Protein AF-X1Q8V0-F1 (afdb_monomer_lite)

Secondary structure (DSSP, 8-state):
------EEEEGGGTEEEE-S---S---------SSSPP----HHHHHHHHTTSPPPHHHHHHHHHHHH---HHHHHHHTTSHHHHHHHHHHHHH-----PPP----

Radius of gyration: 25.32 Å; chains: 1; bounding box: 40×57×65 Å

Structure (mmCIF, N/CA/C/O backbone):
data_AF-X1Q8V0-F1
#
_entry.id   AF-X1Q8V0-F1
#
loop_
_atom_site.group_PDB
_atom_site.id
_atom_site.type_symbol
_atom_site.label_atom_id
_atom_site.label_alt_id
_atom_site.label_comp_id
_atom_site.label_asym_id
_atom_site.label_entity_id
_atom_site.label_seq_id
_atom_site.pdbx_PDB_ins_code
_atom_site.Cartn_x
_atom_site.Cartn_y
_atom_site.Cartn_z
_atom_site.occupancy
_atom_site.B_iso_or_equiv
_atom_site.auth_seq_id
_atom_site.auth_comp_id
_atom_site.auth_asym_id
_atom_site.auth_atom_id
_atom_site.pdbx_PDB_model_num
ATOM 1 N N . TRP A 1 1 ? 6.215 9.366 -37.562 1.00 44.03 1 TRP A N 1
ATOM 2 C CA . TRP A 1 1 ? 7.404 10.053 -37.016 1.00 44.03 1 TRP A CA 1
ATOM 3 C C . TRP A 1 1 ? 8.427 9.012 -36.554 1.00 44.03 1 TRP A C 1
ATOM 5 O O . TRP A 1 1 ? 8.197 8.418 -35.509 1.00 44.03 1 TRP A O 1
ATOM 15 N N . PRO A 1 2 ? 9.502 8.722 -37.315 1.00 49.22 2 PRO A N 1
ATOM 16 C CA . PRO A 1 2 ? 10.357 7.544 -37.091 1.00 49.22 2 PRO A CA 1
ATOM 17 C C . PRO A 1 2 ? 11.481 7.726 -36.050 1.00 49.22 2 PRO A C 1
ATOM 19 O O . PRO A 1 2 ? 12.148 6.758 -35.712 1.00 49.22 2 PRO A O 1
ATOM 22 N N . ASN A 1 3 ? 11.684 8.929 -35.498 1.00 55.62 3 ASN A N 1
ATOM 23 C CA . ASN A 1 3 ? 12.872 9.259 -34.695 1.00 55.62 3 ASN A CA 1
ATOM 24 C C . ASN A 1 3 ? 12.534 9.603 -33.233 1.00 55.62 3 ASN A C 1
ATOM 26 O O . ASN A 1 3 ? 12.839 10.699 -32.769 1.00 55.62 3 ASN A O 1
ATOM 30 N N . SER A 1 4 ? 11.886 8.694 -32.497 1.00 64.06 4 SER A N 1
ATOM 31 C CA . SER A 1 4 ? 11.654 8.872 -31.052 1.00 64.06 4 SER A CA 1
ATOM 32 C C . SER A 1 4 ? 12.619 7.989 -30.239 1.00 64.06 4 SER A C 1
ATOM 34 O O . SER A 1 4 ? 12.369 6.784 -30.107 1.00 64.06 4 SER A O 1
ATOM 36 N N . PRO A 1 5 ? 13.751 8.532 -29.741 1.00 65.62 5 PRO A N 1
ATOM 37 C CA . PRO A 1 5 ? 14.723 7.762 -28.968 1.00 65.62 5 PRO A CA 1
ATOM 38 C C . PRO A 1 5 ? 14.182 7.433 -27.572 1.00 65.62 5 PRO A C 1
ATOM 40 O O . PRO A 1 5 ? 13.532 8.266 -26.937 1.00 65.62 5 PRO A O 1
ATOM 43 N N . PHE A 1 6 ? 14.480 6.229 -27.072 1.00 72.19 6 PHE A N 1
ATOM 44 C CA . PHE A 1 6 ? 14.323 5.944 -25.645 1.00 72.19 6 PHE A CA 1
ATOM 45 C C . PHE A 1 6 ? 15.267 6.859 -24.859 1.00 72.19 6 PHE A C 1
ATOM 47 O O . PHE A 1 6 ? 16.400 7.096 -25.280 1.00 72.19 6 PHE A O 1
ATOM 54 N N . ARG A 1 7 ? 14.801 7.416 -23.743 1.00 83.69 7 ARG A N 1
ATOM 55 C CA . ARG A 1 7 ? 15.596 8.311 -22.899 1.00 83.69 7 ARG A CA 1
ATOM 56 C C . ARG A 1 7 ? 15.842 7.643 -21.557 1.00 83.69 7 ARG A C 1
ATOM 58 O O . ARG A 1 7 ? 14.896 7.203 -20.915 1.00 83.69 7 ARG A O 1
ATOM 65 N N . GLY A 1 8 ? 17.106 7.589 -21.158 1.00 84.88 8 GLY A N 1
ATOM 66 C CA . GLY A 1 8 ? 17.526 7.172 -19.826 1.00 84.88 8 GLY A CA 1
ATOM 67 C C . GLY A 1 8 ? 17.730 8.385 -18.926 1.00 84.88 8 GLY A C 1
ATOM 68 O O . GLY A 1 8 ? 18.066 9.469 -19.409 1.00 84.88 8 GLY A O 1
ATOM 69 N N . TRP A 1 9 ? 17.537 8.200 -17.625 1.00 87.44 9 TRP A N 1
ATOM 70 C CA . TRP A 1 9 ? 17.827 9.209 -16.610 1.00 87.44 9 TRP A CA 1
ATOM 71 C C . TRP A 1 9 ? 19.252 9.028 -16.076 1.00 87.44 9 TRP A C 1
ATOM 73 O O . TRP A 1 9 ? 19.634 7.909 -15.737 1.00 87.44 9 TRP A O 1
ATOM 83 N N . VAL A 1 10 ? 20.036 10.109 -16.013 1.00 89.19 10 VAL A N 1
ATOM 84 C CA . VAL A 1 10 ? 21.353 10.124 -15.353 1.00 89.19 10 VAL A CA 1
ATOM 85 C C . VAL A 1 10 ? 21.249 10.990 -14.109 1.00 89.19 10 VAL A C 1
ATOM 87 O O . VAL A 1 10 ? 21.254 12.219 -14.195 1.00 89.19 10 VAL A O 1
ATOM 90 N N . GLU A 1 11 ? 21.161 10.333 -12.957 1.00 86.31 11 GLU A N 1
ATOM 91 C CA . GLU A 1 11 ? 20.856 10.973 -11.677 1.00 86.31 11 GLU A CA 1
ATOM 92 C C . GLU A 1 11 ? 21.935 11.970 -11.235 1.00 86.31 11 GLU A C 1
ATOM 94 O O . GLU A 1 11 ? 21.608 13.097 -10.877 1.00 86.31 11 GLU A O 1
ATOM 99 N N . GLU A 1 12 ? 23.217 11.631 -11.407 1.00 89.38 12 GLU A N 1
ATOM 100 C CA . GLU A 1 12 ? 24.360 12.500 -11.069 1.00 89.38 12 GLU A CA 1
ATOM 101 C C . GLU A 1 12 ? 24.361 13.851 -11.799 1.00 89.38 12 GLU A C 1
ATOM 103 O O . GLU A 1 12 ? 24.974 14.813 -11.342 1.00 89.38 12 GLU A O 1
ATOM 108 N N . ARG A 1 13 ? 23.720 13.920 -12.970 1.00 84.69 13 ARG A N 1
ATOM 109 C CA . ARG A 1 13 ? 23.732 15.103 -13.840 1.00 84.69 13 ARG A CA 1
ATOM 110 C C . ARG A 1 13 ? 22.357 15.745 -13.992 1.00 84.69 13 ARG A C 1
ATOM 112 O O . ARG A 1 13 ? 22.268 16.795 -14.617 1.00 84.69 13 ARG A O 1
ATOM 119 N N . GLY A 1 14 ? 21.298 15.124 -13.468 1.00 89.31 14 GLY A N 1
ATOM 120 C CA . GLY A 1 14 ? 19.922 15.614 -13.583 1.00 89.31 14 GLY A CA 1
ATOM 121 C C . GLY A 1 14 ? 19.424 15.762 -15.026 1.00 89.31 14 GLY A C 1
ATOM 122 O O . GLY A 1 14 ? 18.562 16.598 -15.295 1.00 89.31 14 GLY A O 1
ATOM 123 N N . ILE A 1 15 ? 19.982 15.000 -15.974 1.00 87.50 15 ILE A N 1
ATOM 124 C CA . ILE A 1 15 ? 19.639 15.098 -17.399 1.00 87.50 15 ILE A CA 1
ATOM 125 C C . ILE A 1 15 ? 19.071 13.790 -17.939 1.00 87.50 15 ILE A C 1
ATOM 127 O O . ILE A 1 15 ? 19.433 12.691 -17.513 1.00 87.50 15 ILE A O 1
ATOM 131 N N . THR A 1 16 ? 18.224 13.920 -18.963 1.00 87.12 16 THR A N 1
ATOM 132 C CA . THR A 1 16 ? 17.832 12.786 -19.800 1.00 87.12 16 THR A CA 1
ATOM 133 C C . THR A 1 16 ? 18.807 12.635 -20.958 1.00 87.12 16 THR A C 1
ATOM 135 O O . THR A 1 16 ? 19.002 13.556 -21.754 1.00 87.12 16 THR A O 1
ATOM 138 N N . VAL A 1 17 ? 19.401 11.454 -21.083 1.00 84.88 17 VAL A N 1
ATOM 139 C CA . VAL A 1 17 ? 20.283 11.109 -22.203 1.00 84.88 17 VAL A CA 1
ATOM 140 C C . VAL A 1 17 ? 19.544 10.189 -23.164 1.00 84.88 17 VAL A C 1
ATOM 142 O O . VAL A 1 17 ? 18.789 9.310 -22.745 1.00 84.88 17 VAL A O 1
ATOM 145 N N . ALA A 1 18 ? 19.726 10.400 -24.467 1.00 80.62 18 ALA A N 1
ATOM 146 C CA . ALA A 1 18 ? 19.204 9.473 -25.461 1.00 80.62 18 ALA A CA 1
ATOM 147 C C . ALA A 1 18 ? 19.947 8.136 -25.325 1.00 80.62 18 ALA A C 1
ATOM 149 O O . ALA A 1 18 ? 21.173 8.088 -25.398 1.00 80.62 18 ALA A O 1
ATOM 150 N N . GLN A 1 19 ? 19.199 7.064 -25.096 1.00 71.94 19 GLN A N 1
ATOM 151 C CA . GLN A 1 19 ? 19.696 5.695 -25.178 1.00 71.94 19 GLN A CA 1
ATOM 152 C C . GLN A 1 19 ? 19.692 5.238 -26.646 1.00 71.94 19 GLN A C 1
ATOM 154 O O . GLN A 1 19 ? 19.319 6.007 -27.538 1.00 71.94 19 GLN A O 1
ATOM 159 N N . ARG A 1 20 ? 20.130 3.994 -26.899 1.00 71.75 20 ARG A N 1
ATOM 160 C CA . ARG A 1 20 ? 20.161 3.363 -28.232 1.00 71.75 20 ARG A CA 1
ATOM 161 C C . ARG A 1 20 ? 18.924 3.754 -29.058 1.00 71.75 20 ARG A C 1
ATOM 163 O O . ARG A 1 20 ? 17.793 3.688 -28.569 1.00 71.75 20 ARG A O 1
ATOM 170 N N . SER A 1 21 ? 19.143 4.148 -30.311 1.00 61.88 21 SER A N 1
ATOM 171 C CA . SER A 1 21 ? 18.065 4.407 -31.267 1.00 61.88 21 SER A CA 1
ATOM 172 C C . SER A 1 21 ? 17.175 3.169 -31.397 1.00 61.88 21 SER A C 1
ATOM 174 O O . SER A 1 21 ? 17.661 2.036 -31.415 1.00 61.88 21 SER A O 1
ATOM 176 N N . LYS A 1 22 ? 15.854 3.372 -31.485 1.00 59.97 22 LYS A N 1
ATOM 177 C CA . LYS A 1 22 ? 14.912 2.303 -31.839 1.00 59.97 22 LYS A CA 1
ATOM 178 C C . LYS A 1 22 ? 15.124 1.922 -33.304 1.00 59.97 22 LYS A C 1
ATOM 180 O O . LYS A 1 22 ? 14.340 2.302 -34.165 1.00 59.97 22 LYS A O 1
ATOM 185 N N . GLU A 1 23 ? 16.199 1.212 -33.606 1.00 60.16 23 GLU A N 1
ATOM 186 C CA . GLU A 1 23 ? 16.312 0.501 -34.872 1.00 60.16 23 GLU A CA 1
ATOM 187 C C . GLU A 1 23 ? 15.383 -0.707 -34.786 1.00 60.16 23 GLU A C 1
ATOM 189 O O . GLU A 1 23 ? 15.756 -1.756 -34.275 1.00 60.16 23 GLU A O 1
ATOM 194 N N . TYR A 1 24 ? 14.157 -0.488 -35.268 1.00 57.00 24 TYR A N 1
ATOM 195 C CA . TYR A 1 24 ? 13.064 -1.447 -35.407 1.00 57.00 24 TYR A CA 1
ATOM 196 C C . TYR A 1 24 ? 12.466 -1.908 -34.068 1.00 57.00 24 TYR A C 1
ATOM 198 O O . TYR A 1 24 ? 13.132 -2.457 -33.196 1.00 57.00 24 TYR A O 1
ATOM 206 N N . ALA A 1 25 ? 11.161 -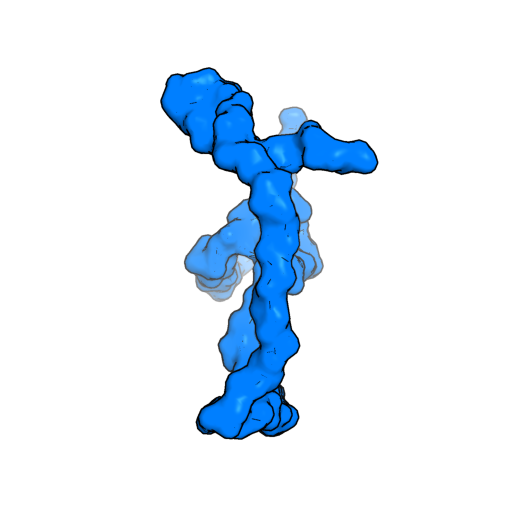1.683 -33.883 1.00 59.38 25 ALA A N 1
ATOM 207 C CA . ALA A 1 25 ? 10.427 -2.400 -32.849 1.00 59.38 25 ALA A CA 1
ATOM 208 C C . ALA A 1 25 ? 10.565 -3.892 -33.172 1.00 59.38 25 ALA A C 1
ATOM 210 O O . ALA A 1 25 ? 10.057 -4.341 -34.199 1.00 59.38 25 ALA A O 1
ATOM 211 N N . HIS A 1 26 ? 11.324 -4.628 -32.358 1.00 63.25 26 HIS A N 1
ATOM 212 C CA . HIS A 1 26 ? 11.451 -6.065 -32.533 1.00 63.25 26 HIS A CA 1
ATOM 213 C C . HIS A 1 26 ? 10.051 -6.668 -32.456 1.00 63.25 26 HIS A C 1
ATOM 215 O O . HIS A 1 26 ? 9.325 -6.438 -31.488 1.00 63.25 26 HIS A O 1
ATOM 221 N N . ASP A 1 27 ? 9.660 -7.392 -33.502 1.00 77.06 27 ASP A N 1
ATOM 222 C CA . ASP A 1 27 ? 8.459 -8.207 -33.460 1.00 77.06 27 ASP A CA 1
ATOM 223 C C . ASP A 1 27 ? 8.711 -9.303 -32.422 1.00 77.06 27 ASP A C 1
ATOM 225 O O . ASP A 1 27 ? 9.470 -10.250 -32.650 1.00 77.06 27 ASP A O 1
ATOM 229 N N . TYR A 1 28 ? 8.139 -9.112 -31.233 1.00 76.06 28 TYR A N 1
ATOM 230 C CA . TYR A 1 28 ? 8.289 -10.027 -30.107 1.00 76.06 28 TYR A CA 1
ATOM 231 C C . TYR A 1 28 ? 7.559 -11.354 -30.330 1.00 76.06 28 TYR A C 1
ATOM 233 O O . TYR A 1 28 ? 7.617 -12.196 -29.440 1.00 76.06 28 TYR A O 1
ATOM 241 N N . ARG A 1 29 ? 6.922 -11.560 -31.502 1.00 83.94 29 ARG A N 1
ATOM 242 C CA . ARG A 1 29 ? 6.342 -12.830 -31.966 1.00 83.94 29 ARG A CA 1
ATOM 243 C C . ARG A 1 29 ? 5.694 -13.604 -30.823 1.00 83.94 29 ARG A C 1
ATOM 245 O O . ARG A 1 29 ? 6.041 -14.756 -30.578 1.00 83.94 29 ARG A O 1
ATOM 252 N N . TYR A 1 30 ? 4.812 -12.933 -30.084 1.00 80.38 30 TYR A N 1
ATOM 253 C CA . TYR A 1 30 ? 4.143 -13.529 -28.938 1.00 80.38 30 TYR A CA 1
ATOM 254 C C . TYR A 1 30 ? 3.400 -14.782 -29.396 1.00 80.38 30 TYR A C 1
ATOM 256 O O . TYR A 1 30 ? 2.522 -14.714 -30.255 1.00 80.38 30 TYR A O 1
ATOM 264 N N . PHE A 1 31 ? 3.760 -15.919 -28.815 1.00 83.19 31 PHE A N 1
ATOM 265 C CA . PHE A 1 31 ? 3.031 -17.167 -28.952 1.00 83.19 31 PHE A CA 1
ATOM 266 C C . PHE A 1 31 ? 2.689 -17.672 -27.547 1.00 83.19 31 PHE A C 1
ATOM 268 O O . PHE A 1 31 ? 3.460 -17.426 -26.615 1.00 83.19 31 PHE A O 1
ATOM 275 N N . PRO A 1 32 ? 1.531 -18.329 -27.363 1.00 80.62 32 PRO A N 1
ATOM 276 C CA . PRO A 1 32 ? 1.237 -19.022 -26.120 1.00 80.62 32 PRO A CA 1
ATOM 277 C C . PRO A 1 32 ? 2.330 -20.057 -25.891 1.00 80.62 32 PRO A C 1
ATOM 279 O O . PRO A 1 32 ? 2.623 -20.849 -26.786 1.00 80.62 32 PRO A O 1
ATOM 282 N N . GLU A 1 33 ? 2.947 -20.013 -24.721 1.00 77.06 33 GLU A N 1
ATOM 283 C CA . GLU A 1 33 ? 3.981 -20.969 -24.355 1.00 77.06 33 GLU A CA 1
ATOM 284 C C . GLU A 1 33 ? 3.341 -22.383 -24.359 1.00 77.06 33 GLU A C 1
ATOM 286 O O . GLU A 1 33 ? 2.289 -22.565 -23.739 1.00 77.06 33 GLU A O 1
ATOM 291 N N . PRO A 1 34 ? 3.861 -23.338 -25.158 1.00 82.06 34 PRO A N 1
ATOM 292 C CA . PRO A 1 34 ? 3.201 -24.622 -25.410 1.00 82.06 34 PRO A CA 1
ATOM 293 C C . PRO A 1 34 ? 3.375 -25.642 -24.277 1.00 82.06 34 PRO A C 1
ATOM 295 O O . PRO A 1 34 ? 2.628 -26.620 -24.235 1.00 82.06 34 PRO A O 1
ATOM 298 N N . ASP A 1 35 ? 4.337 -25.426 -23.382 1.00 85.56 35 ASP A N 1
ATOM 299 C CA . ASP A 1 35 ? 4.672 -26.305 -22.260 1.00 85.56 35 ASP A CA 1
ATOM 300 C C . ASP A 1 35 ? 3.921 -25.901 -20.968 1.00 85.56 35 ASP A C 1
ATOM 302 O O . ASP A 1 35 ? 3.787 -26.692 -20.031 1.00 85.56 35 ASP A O 1
ATOM 306 N N . LEU A 1 36 ? 3.371 -24.687 -20.919 1.00 84.00 36 LEU A N 1
ATOM 307 C CA . LEU A 1 36 ? 2.613 -24.108 -19.824 1.00 84.00 36 LEU A CA 1
ATOM 308 C C . LEU A 1 36 ? 1.122 -24.257 -20.099 1.00 84.00 36 LEU A C 1
ATOM 310 O O . LEU A 1 36 ? 0.542 -23.651 -21.002 1.00 84.00 36 LEU A O 1
ATOM 314 N N . ALA A 1 37 ? 0.463 -25.023 -19.234 1.00 85.06 37 ALA A N 1
ATOM 315 C CA . ALA A 1 37 ? -0.987 -25.048 -19.207 1.00 85.06 37 ALA A CA 1
ATOM 316 C C . ALA A 1 37 ? -1.542 -23.633 -18.924 1.00 85.06 37 ALA A C 1
ATOM 318 O O . ALA A 1 37 ? -0.960 -22.890 -18.125 1.00 85.06 37 ALA A O 1
ATOM 319 N N . PRO A 1 38 ? -2.690 -23.256 -19.521 1.00 85.31 38 PRO A N 1
ATOM 320 C CA . PRO A 1 38 ? -3.341 -21.987 -19.227 1.00 85.31 38 PRO A CA 1
ATOM 321 C C . PRO A 1 38 ? -3.583 -21.813 -17.725 1.00 85.31 38 PRO A C 1
ATOM 323 O O . PRO A 1 38 ? -4.094 -22.714 -17.056 1.00 85.31 38 PRO A O 1
ATOM 326 N N . LEU A 1 39 ? -3.247 -20.636 -17.195 1.00 85.06 39 LEU A N 1
ATOM 327 C CA . LEU A 1 39 ? -3.479 -20.313 -15.792 1.00 85.06 39 LEU A CA 1
ATOM 328 C C . LEU A 1 39 ? -4.988 -20.200 -15.528 1.00 85.06 39 LEU A C 1
ATOM 330 O O . LEU A 1 39 ? -5.613 -19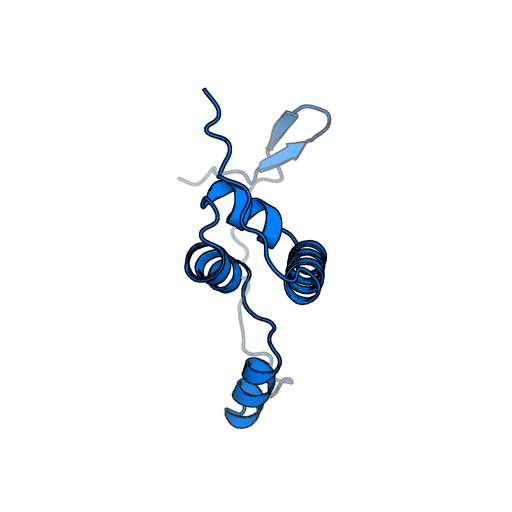.193 -15.858 1.00 85.06 39 LEU A O 1
ATOM 334 N N . VAL A 1 40 ? -5.571 -21.227 -14.910 1.00 87.19 40 VAL A N 1
ATOM 335 C CA . VAL A 1 40 ? -6.967 -21.209 -14.461 1.00 87.19 40 VAL A CA 1
ATOM 336 C C . VAL A 1 40 ? -7.009 -20.783 -12.999 1.00 87.19 40 VAL A C 1
ATOM 338 O O . VAL A 1 40 ? -6.568 -21.508 -12.109 1.00 87.19 40 VAL A O 1
ATOM 341 N N . LEU A 1 41 ? -7.552 -19.594 -12.746 1.00 86.62 41 LEU A N 1
ATOM 342 C CA . LEU A 1 41 ? -7.740 -19.082 -11.393 1.00 86.62 41 LEU A CA 1
ATOM 343 C C . LEU A 1 41 ? -9.112 -19.497 -10.868 1.00 86.62 41 LEU A C 1
ATOM 345 O O . LEU A 1 41 ? -10.141 -19.071 -11.391 1.00 86.62 41 LEU A O 1
ATOM 349 N N . ASN A 1 42 ? -9.123 -20.315 -9.818 1.00 91.81 42 ASN A N 1
ATOM 350 C CA . ASN A 1 42 ? -10.362 -20.688 -9.153 1.00 91.81 42 ASN A CA 1
ATOM 351 C C . ASN A 1 42 ? -10.947 -19.489 -8.375 1.00 91.81 42 ASN A C 1
ATOM 353 O O . ASN A 1 42 ? -10.232 -18.808 -7.638 1.00 91.81 42 ASN A O 1
ATOM 357 N N . ARG A 1 43 ? -12.259 -19.261 -8.488 1.00 91.88 43 ARG A N 1
ATOM 358 C CA . ARG A 1 43 ? -12.981 -18.211 -7.765 1.00 91.88 43 ARG A CA 1
ATOM 359 C C . ARG A 1 43 ? -12.896 -18.380 -6.250 1.00 91.88 43 ARG A C 1
ATOM 361 O O . ARG A 1 43 ? -12.704 -17.383 -5.561 1.00 91.88 43 ARG A O 1
ATOM 368 N N . GLU A 1 44 ? -12.962 -19.608 -5.733 1.00 91.81 44 GLU A N 1
ATOM 369 C CA . GLU A 1 44 ? -12.806 -19.841 -4.288 1.00 91.81 44 GLU A CA 1
ATOM 370 C C . GLU A 1 44 ? -11.415 -19.423 -3.791 1.00 91.81 44 GLU A C 1
ATOM 372 O O . GLU A 1 44 ? -11.274 -18.875 -2.699 1.00 91.81 44 GLU A O 1
ATOM 377 N N . TRP A 1 45 ? -10.382 -19.628 -4.614 1.00 90.75 45 TRP A N 1
ATOM 378 C CA . TRP A 1 45 ? -9.017 -19.218 -4.290 1.00 90.75 45 TRP A CA 1
ATOM 379 C C . TRP A 1 45 ? -8.862 -17.694 -4.305 1.00 90.75 45 TRP A C 1
ATOM 381 O O . TRP A 1 45 ? -8.259 -17.125 -3.395 1.00 90.75 45 TRP A O 1
ATOM 391 N N . VAL A 1 46 ? -9.466 -17.021 -5.289 1.00 90.56 46 VAL A N 1
ATOM 392 C CA . VAL A 1 46 ? -9.506 -15.552 -5.352 1.00 90.56 46 VAL A CA 1
ATOM 393 C C . VAL A 1 46 ? -10.209 -14.972 -4.124 1.00 90.56 46 VAL A C 1
ATOM 395 O O . VAL A 1 46 ? -9.702 -14.023 -3.526 1.00 90.56 46 VAL A O 1
ATOM 398 N N . GLU A 1 47 ? -11.334 -15.553 -3.710 1.00 92.31 47 GLU A N 1
ATOM 399 C CA . GLU A 1 47 ? -12.080 -15.074 -2.543 1.00 92.31 47 GLU A CA 1
ATOM 400 C C . GLU A 1 47 ? -11.309 -15.311 -1.235 1.00 92.31 47 GLU A C 1
ATOM 402 O O . GLU A 1 47 ? -11.251 -14.428 -0.381 1.00 92.31 47 GLU A O 1
ATOM 407 N N . ALA A 1 48 ? -10.620 -16.450 -1.108 1.00 91.44 48 ALA A N 1
ATOM 408 C CA . ALA A 1 48 ? -9.763 -16.737 0.042 1.00 91.44 48 ALA A CA 1
ATOM 409 C C . ALA A 1 48 ? -8.550 -15.793 0.149 1.00 91.44 48 ALA A C 1
ATOM 411 O O . ALA A 1 48 ? -8.062 -15.533 1.250 1.00 91.44 48 ALA A O 1
ATOM 412 N N . ILE A 1 49 ? -8.028 -15.292 -0.977 1.00 90.44 49 ILE A N 1
ATOM 413 C CA . ILE A 1 49 ? -6.993 -14.247 -0.980 1.00 90.44 49 ILE A CA 1
ATOM 414 C C . ILE A 1 49 ? -7.615 -12.903 -0.617 1.00 90.44 49 ILE A C 1
ATOM 416 O O . ILE A 1 49 ? -7.068 -12.189 0.221 1.00 90.44 49 ILE A O 1
ATOM 420 N N . ARG A 1 50 ? -8.776 -12.576 -1.193 1.00 88.19 50 ARG A N 1
ATOM 421 C CA . ARG A 1 50 ? -9.493 -11.331 -0.910 1.00 88.19 50 ARG A CA 1
ATOM 422 C C . ARG A 1 50 ? -9.795 -11.172 0.578 1.00 88.19 50 ARG A C 1
ATOM 424 O O . ARG A 1 50 ? -9.585 -10.090 1.108 1.00 88.19 50 ARG A O 1
ATOM 431 N N . SER A 1 51 ? -10.203 -12.240 1.263 1.00 88.19 51 SER A N 1
ATOM 432 C CA . SER A 1 51 ? -10.480 -12.202 2.704 1.00 88.19 51 SER A CA 1
ATOM 433 C C . SER A 1 51 ? -9.232 -12.019 3.577 1.00 88.19 51 SER A C 1
ATOM 435 O O . SER A 1 51 ? -9.354 -11.697 4.754 1.00 88.19 51 SER A O 1
ATOM 437 N N . LYS A 1 52 ? -8.035 -12.280 3.037 1.00 88.69 52 LYS A N 1
ATOM 438 C CA . LYS A 1 52 ? -6.750 -12.114 3.738 1.00 88.69 52 LYS A CA 1
ATOM 439 C C . LYS A 1 52 ? -6.081 -10.780 3.436 1.00 88.69 52 LYS A C 1
ATOM 441 O O . LYS A 1 52 ? -5.113 -10.437 4.113 1.00 88.69 52 LYS A O 1
ATOM 446 N N . LEU A 1 53 ? -6.537 -10.068 2.403 1.00 86.06 53 LEU A N 1
ATOM 447 C CA . LEU A 1 53 ? -5.980 -8.768 2.076 1.00 86.06 53 LEU A CA 1
ATOM 448 C C . LEU A 1 53 ? -6.279 -7.805 3.229 1.00 86.06 53 LEU A C 1
ATOM 450 O O . LEU A 1 53 ? -7.435 -7.697 3.644 1.00 86.06 53 LEU A O 1
ATOM 454 N N . PRO A 1 54 ? -5.253 -7.118 3.756 1.00 83.50 54 PRO A N 1
ATOM 455 C CA . PRO A 1 54 ? -5.481 -6.060 4.716 1.00 83.50 54 PRO A CA 1
ATOM 456 C C . PRO A 1 54 ? -6.291 -4.948 4.056 1.00 83.50 54 PRO A C 1
ATOM 458 O O . PRO A 1 54 ? -6.340 -4.808 2.830 1.00 83.50 54 PRO A O 1
ATOM 461 N N . GLU A 1 55 ? -6.918 -4.139 4.895 1.00 86.12 55 GLU A N 1
ATOM 462 C CA . GLU A 1 55 ? -7.621 -2.957 4.435 1.00 86.12 55 GLU A CA 1
ATOM 463 C C . GLU A 1 55 ? -6.696 -2.046 3.617 1.00 86.12 55 GLU A C 1
ATOM 465 O O . GLU A 1 55 ? -5.548 -1.787 3.991 1.00 86.12 55 GLU A O 1
ATOM 470 N N . LEU A 1 56 ? -7.212 -1.551 2.491 1.00 87.12 56 LEU A N 1
ATOM 471 C CA . LEU A 1 56 ? -6.476 -0.623 1.645 1.00 87.12 56 LEU A CA 1
ATOM 472 C C . LEU A 1 56 ? -6.252 0.709 2.381 1.00 87.12 56 LEU A C 1
ATOM 474 O O . LEU A 1 56 ? -7.163 1.182 3.064 1.00 87.12 56 LEU A O 1
ATOM 478 N N . PRO A 1 57 ? -5.095 1.369 2.191 1.00 86.12 57 PRO A N 1
ATOM 479 C CA . PRO A 1 57 ? -4.799 2.647 2.840 1.00 86.12 57 PRO A CA 1
ATOM 480 C C . PRO A 1 57 ? -5.883 3.713 2.635 1.00 86.12 57 PRO A C 1
ATOM 482 O O . PRO A 1 57 ? -6.201 4.450 3.561 1.00 86.12 57 PRO A O 1
ATOM 485 N N . GLU A 1 58 ? -6.489 3.766 1.445 1.00 86.62 58 GLU A N 1
ATOM 486 C CA . GLU A 1 58 ? -7.569 4.709 1.127 1.00 86.62 58 GLU A CA 1
ATOM 487 C C . GLU A 1 58 ? -8.839 4.438 1.938 1.00 86.62 58 GLU A C 1
ATOM 489 O O . GLU A 1 58 ? -9.389 5.357 2.538 1.00 86.62 58 GLU A O 1
ATOM 494 N N . ALA A 1 59 ? -9.263 3.173 2.017 1.00 88.75 59 ALA A N 1
ATOM 495 C CA . ALA A 1 59 ? -10.431 2.782 2.801 1.00 88.75 59 ALA A CA 1
ATOM 496 C C . ALA A 1 59 ? -10.208 3.067 4.295 1.00 88.75 59 ALA A C 1
ATOM 498 O O . ALA A 1 59 ? -11.081 3.614 4.971 1.00 88.75 59 ALA A O 1
ATOM 499 N N . ARG A 1 60 ? -8.989 2.803 4.780 1.00 87.38 60 ARG A N 1
ATOM 500 C CA . ARG A 1 60 ? -8.587 3.090 6.159 1.00 87.38 60 ARG A CA 1
ATOM 501 C C . ARG A 1 60 ? -8.579 4.586 6.465 1.00 87.38 60 ARG A C 1
ATOM 503 O O . ARG A 1 60 ? -9.010 4.997 7.540 1.00 87.38 60 ARG A O 1
ATOM 510 N N . ARG A 1 61 ? -8.122 5.411 5.520 1.00 89.12 61 ARG A N 1
ATOM 511 C CA . ARG A 1 61 ? -8.133 6.874 5.643 1.00 89.12 61 ARG A CA 1
ATOM 512 C C . ARG A 1 61 ? -9.556 7.394 5.744 1.00 89.12 61 ARG A C 1
ATOM 514 O O . ARG A 1 61 ? -9.845 8.204 6.620 1.00 89.12 61 ARG A O 1
ATOM 521 N N . ASP A 1 62 ? -10.434 6.930 4.864 1.00 89.81 62 ASP A N 1
ATOM 522 C CA . ASP A 1 62 ? -11.829 7.362 4.845 1.00 89.81 62 ASP A CA 1
ATOM 523 C C . ASP A 1 62 ? -12.535 6.958 6.148 1.00 89.81 62 ASP A C 1
ATOM 525 O O . ASP A 1 62 ? -13.268 7.764 6.726 1.00 89.81 62 ASP A O 1
ATOM 529 N N . ARG A 1 63 ? -12.212 5.775 6.697 1.00 91.56 63 ARG A N 1
ATOM 530 C CA . ARG A 1 63 ? -12.623 5.389 8.053 1.00 91.56 63 ARG A CA 1
ATOM 531 C C . ARG A 1 63 ? -12.092 6.355 9.110 1.00 91.56 63 ARG A C 1
ATOM 533 O O . ARG A 1 63 ? -12.849 6.762 9.980 1.00 91.56 63 ARG A O 1
ATOM 540 N N . PHE A 1 64 ? -10.819 6.739 9.060 1.00 89.88 64 PHE A N 1
ATOM 541 C CA . PHE A 1 64 ? -10.234 7.645 10.057 1.00 89.88 64 PHE A CA 1
ATOM 542 C C . PHE A 1 64 ? -10.880 9.029 10.055 1.00 89.88 64 PHE A C 1
ATOM 544 O O . PHE A 1 64 ? -11.100 9.611 11.119 1.00 89.88 64 PHE A O 1
ATOM 551 N N . VAL A 1 65 ? -11.235 9.533 8.876 1.00 89.38 65 VAL A N 1
ATOM 552 C CA . VAL A 1 65 ? -12.000 10.775 8.744 1.00 89.38 65 VAL A CA 1
ATOM 553 C C . VAL A 1 65 ? -13.409 10.602 9.320 1.00 89.38 65 VAL A C 1
ATOM 555 O O . VAL A 1 65 ? -13.866 11.469 10.055 1.00 89.38 65 VAL A O 1
ATOM 558 N N . ALA A 1 66 ? -14.090 9.488 9.036 1.00 89.62 66 ALA A N 1
ATOM 559 C CA . ALA A 1 66 ? -15.465 9.262 9.483 1.00 89.62 66 ALA A CA 1
ATOM 560 C C . ALA A 1 66 ? -15.597 8.943 10.987 1.00 89.62 66 ALA A C 1
ATOM 562 O O . ALA A 1 66 ? -16.489 9.468 11.648 1.00 89.62 66 ALA A O 1
ATOM 563 N N . GLU A 1 67 ? -14.733 8.087 11.535 1.00 88.31 67 GLU A N 1
ATOM 564 C CA . GLU A 1 67 ? -14.832 7.575 12.911 1.00 88.31 67 GLU A CA 1
ATOM 565 C C . GLU A 1 67 ? -14.082 8.437 13.930 1.00 88.31 67 GLU A C 1
ATOM 567 O O . GLU A 1 67 ? -14.567 8.641 15.042 1.00 88.31 67 GLU A O 1
ATOM 572 N N . TYR A 1 68 ? -12.909 8.962 13.560 1.00 84.81 68 TYR A N 1
ATOM 573 C CA . TYR A 1 68 ? -12.072 9.772 14.453 1.00 84.81 68 TYR A CA 1
ATOM 574 C C . TYR A 1 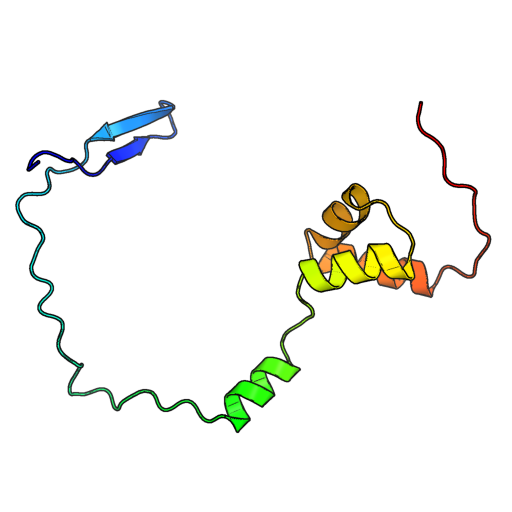68 ? -12.163 11.275 14.160 1.00 84.81 68 TYR A C 1
ATOM 576 O O . TYR A 1 68 ? -11.504 12.065 14.837 1.00 84.81 68 TYR A O 1
ATOM 584 N N . ASN A 1 69 ? -12.982 11.677 13.177 1.00 87.44 69 ASN A N 1
ATOM 585 C CA . ASN A 1 69 ? -13.189 13.067 12.757 1.00 87.44 69 ASN A CA 1
ATOM 586 C C . ASN A 1 69 ? -11.867 13.811 12.485 1.00 87.44 69 ASN A C 1
ATOM 588 O O . ASN A 1 69 ? -11.723 15.001 12.785 1.00 87.44 69 ASN A O 1
ATOM 592 N N . LEU A 1 70 ? -10.883 13.081 11.950 1.00 86.31 70 LEU A N 1
ATOM 593 C CA . LEU A 1 70 ? -9.570 13.619 11.621 1.00 86.31 70 LEU A CA 1
ATOM 594 C C . LEU A 1 70 ? -9.630 14.428 10.319 1.00 86.31 70 LEU A C 1
ATOM 596 O O . LEU A 1 70 ? -10.309 14.019 9.372 1.00 86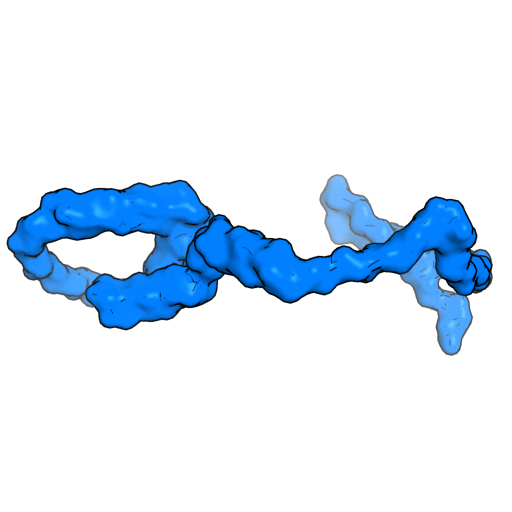.31 70 LEU A O 1
ATOM 600 N N . PRO A 1 71 ? -8.881 15.540 10.219 1.00 89.94 71 PRO A N 1
ATOM 601 C CA . PRO A 1 71 ? -8.656 16.204 8.946 1.00 89.94 71 PRO A CA 1
ATOM 602 C C . PRO A 1 71 ? -8.074 15.232 7.915 1.00 89.94 71 PRO A C 1
ATOM 604 O O . PRO A 1 71 ? -7.234 14.390 8.235 1.00 89.94 71 PRO A O 1
ATOM 607 N N . LEU A 1 72 ? -8.463 15.392 6.647 1.00 86.69 72 LEU A N 1
ATOM 608 C CA . LEU A 1 72 ? -8.002 14.526 5.555 1.00 86.69 72 LEU A CA 1
ATOM 609 C C . LEU A 1 72 ? -6.468 14.471 5.445 1.00 86.69 72 LEU A C 1
ATOM 611 O O . LEU A 1 72 ? -5.904 13.444 5.073 1.00 86.69 72 LEU A O 1
ATOM 615 N N . TYR A 1 73 ? -5.791 15.574 5.764 1.00 88.69 73 TYR A N 1
ATOM 616 C CA . TYR A 1 73 ? -4.333 15.648 5.791 1.00 88.69 73 TYR A CA 1
ATOM 617 C C . TYR A 1 73 ? -3.728 14.703 6.841 1.00 88.69 73 TYR A C 1
ATOM 619 O O . TYR A 1 73 ? -2.887 13.870 6.504 1.00 88.69 73 TYR A O 1
ATOM 627 N N . ASP A 1 74 ? -4.213 14.773 8.083 1.00 86.25 74 ASP A N 1
ATOM 628 C CA . ASP A 1 74 ? -3.729 13.938 9.186 1.00 86.25 74 ASP A CA 1
ATOM 629 C C . ASP A 1 74 ? -4.076 12.466 8.960 1.00 86.25 74 ASP A C 1
ATOM 631 O O . ASP A 1 74 ? -3.239 11.590 9.174 1.00 86.25 74 ASP A O 1
ATOM 635 N N . ALA A 1 75 ? -5.279 12.187 8.449 1.00 89.50 75 ALA A N 1
ATOM 636 C CA . ALA A 1 75 ? -5.685 10.836 8.084 1.00 89.50 75 ALA A CA 1
ATOM 637 C C . ALA A 1 75 ? -4.742 10.237 7.025 1.00 89.50 75 ALA A C 1
ATOM 639 O O . ALA A 1 75 ? -4.255 9.129 7.220 1.00 89.50 75 ALA A O 1
ATOM 640 N N . ASN A 1 76 ? -4.410 10.981 5.958 1.00 88.75 76 ASN A N 1
ATOM 641 C CA . ASN A 1 76 ? -3.454 10.528 4.937 1.00 88.75 76 ASN A CA 1
ATOM 642 C C . ASN A 1 76 ? -2.061 10.251 5.520 1.00 88.75 76 ASN A C 1
ATOM 644 O O . ASN A 1 76 ? -1.419 9.270 5.143 1.00 88.75 76 ASN A O 1
ATOM 648 N N . LEU A 1 77 ? -1.584 11.111 6.425 1.00 89.19 77 LEU A N 1
ATOM 649 C CA . LEU A 1 77 ?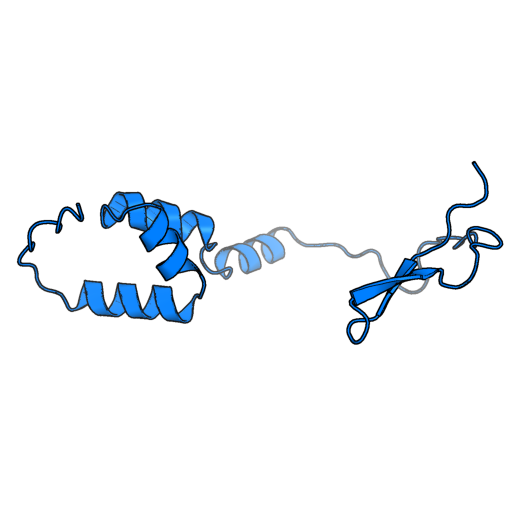 -0.279 10.939 7.056 1.00 89.19 77 LEU A CA 1
ATOM 650 C C . LEU A 1 77 ? -0.247 9.671 7.919 1.00 89.19 77 LEU A C 1
ATOM 652 O O . LEU A 1 77 ? 0.692 8.879 7.818 1.00 89.19 77 LEU A O 1
ATOM 656 N N . LEU A 1 78 ? -1.287 9.445 8.722 1.00 88.00 78 LEU A N 1
ATOM 657 C CA . LEU A 1 78 ? -1.396 8.278 9.597 1.00 88.00 78 LEU A CA 1
ATOM 658 C C . LEU A 1 78 ? -1.577 6.972 8.814 1.00 88.00 78 LEU A C 1
ATOM 660 O O . LEU A 1 78 ? -1.067 5.941 9.243 1.00 88.00 78 LEU A O 1
ATOM 664 N N . THR A 1 79 ? -2.228 7.008 7.647 1.00 90.12 79 THR A N 1
ATOM 665 C CA . THR A 1 79 ? -2.408 5.835 6.774 1.00 90.12 79 THR A CA 1
ATOM 666 C C . THR A 1 79 ? -1.304 5.646 5.735 1.00 90.12 79 THR A C 1
ATOM 668 O O . THR A 1 79 ? -1.396 4.737 4.913 1.00 90.12 79 THR A O 1
ATOM 671 N N . SER A 1 80 ? -0.248 6.465 5.761 1.00 87.25 80 SER A N 1
ATOM 672 C CA . SER A 1 80 ? 0.894 6.343 4.839 1.00 87.25 80 SER A CA 1
ATOM 673 C C . SER A 1 80 ? 1.678 5.035 5.012 1.00 87.25 80 SER A C 1
ATOM 675 O O . SER A 1 80 ? 2.303 4.551 4.070 1.00 87.25 80 SER A O 1
ATOM 677 N N . SER A 1 81 ? 1.623 4.440 6.207 1.00 87.38 81 SER A N 1
ATOM 678 C CA . SER A 1 81 ? 2.231 3.153 6.535 1.00 87.38 81 SER A CA 1
ATOM 679 C C . SER A 1 81 ? 1.295 2.338 7.420 1.00 87.38 81 SER A C 1
ATOM 681 O O . SER A 1 81 ? 0.719 2.862 8.373 1.00 87.38 81 SER A O 1
ATOM 683 N N . ILE A 1 82 ? 1.199 1.034 7.144 1.00 86.44 82 ILE A N 1
ATOM 684 C CA . ILE A 1 82 ? 0.399 0.087 7.937 1.00 86.44 82 ILE A CA 1
ATOM 685 C C . ILE A 1 82 ? 0.807 0.124 9.414 1.00 86.44 82 ILE A C 1
ATOM 687 O O . ILE A 1 82 ? -0.061 0.221 10.273 1.00 86.44 82 ILE A O 1
ATOM 691 N N . LEU A 1 83 ? 2.113 0.145 9.707 1.00 89.25 83 LEU A N 1
ATOM 692 C CA . LEU A 1 83 ? 2.618 0.167 11.085 1.00 89.25 83 LEU A CA 1
ATOM 693 C C . LEU A 1 83 ? 2.174 1.423 11.846 1.00 89.25 83 LEU A C 1
ATOM 695 O O . LEU A 1 83 ? 1.858 1.347 13.030 1.00 89.25 83 LEU A O 1
ATOM 699 N N . MET A 1 84 ? 2.145 2.573 11.165 1.00 89.31 84 MET A N 1
ATOM 700 C CA . MET A 1 84 ? 1.733 3.840 11.772 1.00 89.31 84 MET A CA 1
ATOM 701 C C . MET A 1 84 ? 0.232 3.840 12.071 1.00 89.31 84 MET A C 1
ATOM 703 O O . MET A 1 84 ? -0.182 4.231 13.162 1.00 89.31 84 MET A O 1
ATOM 707 N N . ALA A 1 85 ? -0.576 3.351 11.130 1.00 88.88 85 ALA A N 1
ATOM 708 C CA . ALA A 1 85 ? -2.017 3.251 11.305 1.00 88.88 85 ALA A CA 1
ATOM 709 C C . ALA A 1 85 ? -2.399 2.232 12.397 1.00 88.88 85 ALA A C 1
ATOM 711 O O . ALA A 1 85 ? -3.267 2.517 13.221 1.00 88.88 85 ALA A O 1
ATOM 712 N N . ASP A 1 86 ? -1.711 1.086 12.461 1.00 90.38 86 ASP A N 1
ATOM 713 C CA . ASP A 1 86 ? -1.904 0.068 13.503 1.00 90.38 86 ASP A CA 1
ATOM 714 C C . ASP A 1 86 ? -1.535 0.606 14.890 1.00 90.38 86 ASP A C 1
ATOM 716 O O . ASP A 1 86 ? -2.264 0.391 15.860 1.00 90.38 86 ASP A O 1
ATOM 720 N N . TYR A 1 87 ? -0.423 1.342 14.984 1.00 89.12 87 TYR A N 1
ATOM 721 C CA . TYR A 1 87 ? -0.002 1.989 16.222 1.00 89.12 87 TYR A CA 1
ATOM 722 C C . TYR A 1 87 ? -1.018 3.038 16.686 1.00 89.12 87 TYR A C 1
ATOM 724 O O . TYR A 1 87 ? -1.407 3.045 17.853 1.00 89.12 87 TYR A O 1
ATOM 732 N N . PHE A 1 88 ? -1.495 3.891 15.774 1.00 89.06 88 PHE A N 1
ATOM 733 C CA . PHE A 1 88 ? -2.515 4.891 16.081 1.00 89.06 88 PHE A CA 1
ATOM 734 C C . PHE A 1 88 ? -3.803 4.246 16.608 1.00 89.06 88 PHE A C 1
ATOM 736 O O . PHE A 1 88 ? -4.313 4.647 17.653 1.00 89.06 88 PHE A O 1
ATOM 743 N N . GLU A 1 89 ? -4.297 3.200 15.946 1.00 88.38 89 GLU A N 1
ATOM 744 C CA . GLU A 1 89 ? -5.476 2.466 16.411 1.00 88.38 89 GLU A CA 1
ATOM 745 C C . GLU A 1 89 ? -5.250 1.781 17.763 1.00 88.38 89 GLU A C 1
ATOM 747 O O . GLU A 1 89 ? -6.160 1.753 18.592 1.00 88.38 89 GLU A O 1
ATOM 752 N N . ALA A 1 90 ? -4.053 1.245 18.019 1.00 90.38 90 ALA A N 1
ATOM 753 C CA . ALA A 1 90 ? -3.707 0.686 19.323 1.00 90.38 90 ALA A CA 1
ATOM 754 C C . ALA A 1 90 ? -3.748 1.759 20.424 1.00 90.38 90 ALA A C 1
ATOM 756 O O . ALA A 1 90 ? -4.339 1.531 21.479 1.00 90.38 90 ALA A O 1
ATOM 757 N N . CYS A 1 91 ? -3.207 2.953 20.164 1.00 88.44 91 CYS A N 1
ATOM 758 C CA . CYS A 1 91 ? -3.297 4.083 21.088 1.00 88.44 91 CYS A CA 1
ATOM 759 C C . CYS A 1 91 ? -4.749 4.518 21.331 1.00 88.44 91 CYS A C 1
ATOM 761 O O . CYS A 1 91 ? -5.133 4.751 22.477 1.00 88.44 91 CYS A O 1
ATOM 763 N N . MET A 1 92 ? -5.570 4.591 20.279 1.00 86.69 92 MET A N 1
ATOM 764 C CA . MET A 1 92 ? -6.978 4.985 20.394 1.00 86.69 92 MET A CA 1
ATOM 765 C C . MET A 1 92 ? -7.819 3.973 21.184 1.00 86.69 92 MET A C 1
ATOM 767 O O . MET A 1 92 ? -8.758 4.378 21.865 1.00 86.69 92 MET A O 1
ATOM 771 N N . LYS A 1 93 ? -7.469 2.679 21.165 1.00 86.00 93 LYS A N 1
ATOM 772 C CA . LYS A 1 93 ? -8.132 1.642 21.982 1.00 86.00 93 LYS A CA 1
ATOM 773 C C . LYS A 1 93 ? -7.872 1.804 23.482 1.00 86.00 93 LYS A C 1
ATOM 775 O O . LYS A 1 93 ? -8.778 1.589 24.283 1.00 86.00 93 LYS A O 1
ATOM 780 N N . GLU A 1 94 ? -6.655 2.188 23.860 1.00 85.50 94 GLU A N 1
ATOM 781 C CA . GLU A 1 94 ? -6.274 2.421 25.263 1.00 85.50 94 GLU A CA 1
ATOM 782 C C . GLU A 1 94 ? -6.760 3.783 25.784 1.00 85.50 94 GLU A C 1
ATOM 784 O O . GLU A 1 94 ? -6.929 3.992 26.991 1.00 85.50 94 GLU A O 1
ATOM 789 N N . TYR A 1 95 ? -7.027 4.727 24.879 1.00 80.38 95 TYR A N 1
ATOM 790 C CA . TYR A 1 95 ? -7.475 6.067 25.225 1.00 80.38 95 TYR A CA 1
ATOM 791 C C . TYR A 1 95 ? -8.944 6.089 25.695 1.00 80.38 95 TYR A C 1
ATOM 793 O O . TYR A 1 95 ? -9.879 6.325 24.931 1.00 80.38 95 TYR A O 1
ATOM 801 N N . LYS A 1 96 ? -9.168 5.894 27.002 1.00 61.66 96 LYS A N 1
ATOM 802 C CA . LYS A 1 96 ? -10.463 6.156 27.660 1.00 61.66 96 LYS A CA 1
ATOM 803 C C . LYS A 1 96 ? -10.684 7.670 27.782 1.00 61.66 96 LYS A C 1
ATOM 805 O O . LYS A 1 96 ? -10.119 8.320 28.654 1.00 61.66 96 LYS A O 1
ATOM 810 N N . ALA A 1 97 ? -11.486 8.202 26.865 1.00 57.59 97 ALA A N 1
ATOM 811 C CA . ALA A 1 97 ? -11.804 9.609 26.621 1.00 57.59 97 ALA A CA 1
ATOM 812 C C . ALA A 1 97 ? -11.628 10.627 27.774 1.00 57.59 97 ALA A C 1
ATOM 814 O O . ALA A 1 97 ? -12.247 10.531 28.835 1.00 57.59 97 ALA A O 1
ATOM 815 N N . LYS A 1 98 ? -10.991 11.753 27.429 1.00 43.97 98 LYS A N 1
ATOM 816 C CA . LYS A 1 98 ? -11.585 13.082 27.639 1.00 43.97 98 LYS A CA 1
ATOM 817 C C . LYS A 1 98 ? -11.303 13.919 26.382 1.00 43.97 98 LYS A C 1
ATOM 819 O O . LYS A 1 98 ? -10.133 14.158 26.107 1.00 43.97 98 LYS A O 1
ATOM 824 N N . PRO A 1 99 ? -12.309 14.328 25.590 1.00 50.03 99 PRO A N 1
ATOM 825 C CA . PRO A 1 99 ? -12.058 15.040 24.341 1.00 50.03 99 PRO A CA 1
ATOM 826 C C . PRO A 1 99 ? -11.386 16.383 24.646 1.00 50.03 99 PRO A C 1
ATOM 828 O O . PRO A 1 99 ? -11.974 17.246 25.298 1.00 50.03 99 PRO A O 1
ATOM 831 N N . ALA A 1 100 ? -10.133 16.542 24.220 1.00 51.06 100 ALA A N 1
ATOM 832 C CA . ALA A 1 100 ? -9.491 17.846 24.193 1.00 51.06 100 ALA A CA 1
ATOM 833 C C . ALA A 1 100 ? -10.014 18.607 22.964 1.00 51.06 100 ALA A C 1
ATOM 835 O O . ALA A 1 100 ? -10.110 18.009 21.889 1.00 51.06 100 ALA A O 1
ATOM 836 N N . PRO A 1 101 ? -10.377 19.894 23.099 1.00 46.38 101 PRO A N 1
ATOM 837 C CA . PRO A 1 101 ? -10.858 20.678 21.973 1.00 46.38 101 PRO A CA 1
ATOM 838 C C . PRO A 1 101 ? -9.768 20.763 20.903 1.00 46.38 101 PRO A C 1
ATOM 840 O O . PRO A 1 101 ? -8.596 21.000 21.212 1.00 46.38 101 PRO A O 1
ATOM 843 N N . ALA A 1 102 ? -10.181 20.540 19.654 1.00 48.03 102 ALA A N 1
ATOM 844 C CA . ALA A 1 102 ? -9.358 20.720 18.471 1.00 48.03 102 ALA A CA 1
ATOM 845 C C . ALA A 1 102 ? -8.666 22.087 18.545 1.00 48.03 102 ALA A C 1
ATOM 847 O O . ALA A 1 102 ? -9.325 23.117 18.687 1.00 48.03 102 ALA A O 1
ATOM 848 N N . LYS A 1 103 ? -7.332 22.096 18.505 1.00 47.12 103 LYS A N 1
ATOM 849 C CA . LYS A 1 103 ? -6.586 23.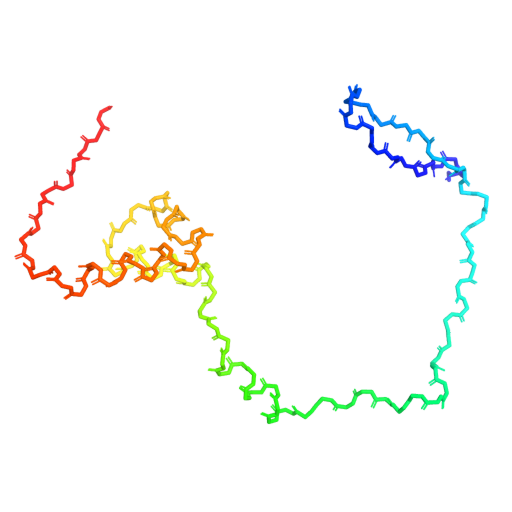345 18.379 1.00 47.12 103 LYS A CA 1
ATOM 850 C C . LYS A 1 103 ? -6.803 23.867 16.963 1.00 47.12 103 LYS A C 1
ATOM 852 O O . LYS A 1 103 ? -6.260 23.304 16.018 1.00 47.12 103 LYS A O 1
ATOM 857 N N . GLU A 1 104 ? -7.595 24.927 16.841 1.00 42.84 104 GLU A N 1
ATOM 858 C CA . GLU A 1 104 ? -7.553 25.828 15.691 1.00 42.84 104 GLU A CA 1
ATOM 859 C C . GLU A 1 104 ? -6.120 26.357 15.562 1.00 42.84 104 GLU A C 1
ATOM 861 O O . GLU A 1 104 ? -5.569 26.932 16.504 1.00 42.84 104 GLU A O 1
ATOM 866 N N . ILE A 1 105 ? -5.493 26.106 14.416 1.00 43.25 105 ILE A N 1
ATOM 867 C CA . ILE A 1 105 ? -4.200 26.689 14.070 1.00 43.25 105 ILE A CA 1
ATOM 868 C C . ILE A 1 105 ? -4.516 27.889 13.169 1.00 43.25 105 ILE A C 1
ATOM 870 O O . ILE A 1 105 ? -5.046 27.699 12.074 1.00 43.25 105 ILE A O 1
ATOM 874 N N . SER A 1 106 ? -4.274 29.100 13.691 1.00 34.47 106 SER A N 1
ATOM 875 C CA . SER A 1 106 ? -4.243 30.368 12.938 1.00 34.47 106 SER A CA 1
ATOM 876 C C . SER A 1 106 ? -3.121 30.403 11.911 1.00 34.47 106 SER A C 1
ATOM 878 O O . SER A 1 106 ? -2.054 29.808 12.187 1.00 34.47 106 SER A O 1
#

Sequence (106 aa):
WPNSPFRGWVEERGITVAQRSKEYAHDYRYFPEPDLAPLVLNREWVEAIRSKLPELPEARRDRFVAEYNLPLYDANLLTSSILMADYFEACMKEYKAKPAPAKEIS

InterPro domains:
  IPR003789 Aspartyl/glutamyl-tRNA amidotransferase subunit B-like [SSF89095] (55-96)
  IPR006075 Aspartyl/Glutamyl-tRNA(Gln) amidotransferase, subunit B/E, catalytic [PF02934] (7-47)
  IPR014746 Glutamine synthetase/guanido kinase, catalytic domain [SSF55931] (7-54)
  IPR017959 Aspartyl/glutamyl-tRNA(Asn/Gln) amidotransferase, subunit B /E [PTHR11659] (7-98)
  IPR042114 Aspartyl/glutamyl-tRNA(Asn/Gln) amidotransferase, C-terminal, domain 1 [G3DSA:1.10.150.380] (54-105)

Organism: NCBI:txid412755

pLDDT: mean 79.53, std 14.62, range [34.47, 92.31]

Foldseek 3Di:
DQWDFDWDADPVVRDTDGDDTCPDPPPPVDDPDPVDDPDDDDPVNVVVVVVVDPDDLVNQLVCCCVPVVDDSVVSNVQSVDPVSVVVVVVVVVPDPDDDDDDDDDD